Protein AF-X1JQD4-F1 (afdb_monomer_lite)

Foldseek 3Di:
DAPLVVQLVVLCCLQPPPPPPNVCVAVVLVAEAPPQSVDSVSSCVLAPGADPQWGKDFQASNHHHDSVGIHTDHPVRRVVSVDPDPDDDD

Organism: NCBI:txid412755

Sequence (90 aa):
VSRTYSSWNGMISRCRYPEHKYYKYYGGRGIKVCKRWYKFENFLADMGERPKGKTLDRIDNDKGYSPENCRWATPSEQAYNRRERADAKS

Secondary structure (DSSP, 8-state):
--HHHHHHHHHHHHHH-TTSTTGGGTGGGT--B-GGGGSHHHHHHHH-S--TT-EEEESSTTS-BSTTTEEEE-HHHHHHTS---S----

Structure (mmCIF, N/CA/C/O backbone):
data_AF-X1JQD4-F1
#
_entry.id   AF-X1JQD4-F1
#
loop_
_atom_site.group_PDB
_atom_site.id
_atom_site.type_symbol
_atom_site.label_atom_id
_atom_site.label_alt_id
_atom_site.label_comp_id
_atom_site.label_asym_id
_atom_site.label_entity_id
_at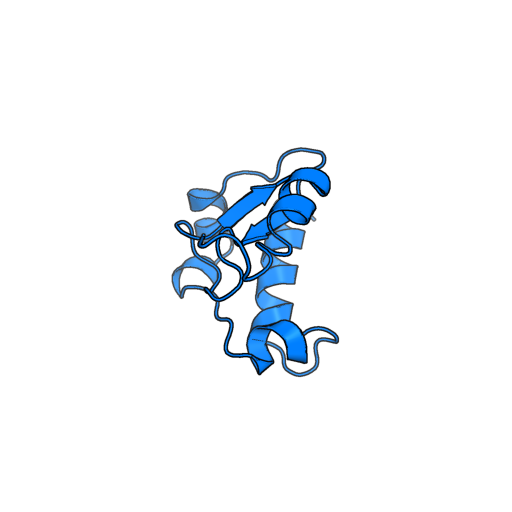om_site.label_seq_id
_atom_site.pdbx_PDB_ins_code
_atom_site.Cartn_x
_atom_site.Cartn_y
_atom_site.Cartn_z
_atom_site.occupancy
_atom_site.B_iso_or_equiv
_atom_site.auth_seq_id
_atom_site.auth_comp_id
_atom_site.auth_asym_id
_atom_site.auth_atom_id
_atom_site.pdbx_PDB_model_num
ATOM 1 N N . VAL A 1 1 ? 13.755 -8.905 -4.902 1.00 65.75 1 VAL A N 1
ATOM 2 C CA . VAL A 1 1 ? 12.295 -8.622 -4.885 1.00 65.75 1 VAL A CA 1
ATOM 3 C C . VAL A 1 1 ? 12.077 -7.119 -5.038 1.00 65.75 1 VAL A C 1
ATOM 5 O O . VAL A 1 1 ? 12.741 -6.365 -4.333 1.00 65.75 1 VAL A O 1
ATOM 8 N N . SER A 1 2 ? 11.220 -6.671 -5.967 1.00 92.81 2 SER A N 1
ATOM 9 C CA . SER A 1 2 ? 10.936 -5.236 -6.172 1.00 92.81 2 SER A CA 1
ATOM 10 C C . SER A 1 2 ? 10.242 -4.616 -4.951 1.00 92.81 2 SER A C 1
ATOM 12 O O . SER A 1 2 ? 9.431 -5.253 -4.280 1.00 92.81 2 SER A O 1
ATOM 14 N N . ARG A 1 3 ? 10.520 -3.335 -4.690 1.00 95.38 3 ARG A N 1
ATOM 15 C CA . ARG A 1 3 ? 9.854 -2.509 -3.668 1.00 95.38 3 ARG A CA 1
ATOM 16 C C . ARG A 1 3 ? 8.331 -2.455 -3.855 1.00 95.38 3 ARG A C 1
ATOM 18 O O . ARG A 1 3 ? 7.579 -2.436 -2.874 1.00 95.38 3 ARG A O 1
ATOM 25 N N . THR A 1 4 ? 7.895 -2.452 -5.106 1.00 97.75 4 THR A N 1
ATOM 26 C CA . THR A 1 4 ? 6.488 -2.456 -5.518 1.00 97.75 4 THR A CA 1
ATOM 27 C C . THR A 1 4 ? 5.844 -3.787 -5.168 1.00 97.75 4 THR A C 1
ATOM 29 O O . THR A 1 4 ? 4.847 -3.812 -4.448 1.00 97.75 4 THR A O 1
ATOM 32 N N . TYR A 1 5 ? 6.501 -4.894 -5.534 1.00 97.69 5 TYR A N 1
ATOM 33 C CA . TYR A 1 5 ? 6.060 -6.247 -5.191 1.00 97.69 5 TYR A CA 1
ATOM 34 C C . TYR A 1 5 ? 5.962 -6.461 -3.679 1.00 97.69 5 TYR A C 1
ATOM 36 O O . TYR A 1 5 ? 4.953 -6.960 -3.192 1.00 97.69 5 TYR A O 1
ATOM 44 N N . SER A 1 6 ? 6.955 -6.015 -2.902 1.00 97.19 6 SER A N 1
ATOM 45 C CA . SER A 1 6 ? 6.896 -6.114 -1.438 1.00 97.19 6 SER A CA 1
ATOM 46 C C . SER A 1 6 ? 5.704 -5.356 -0.842 1.00 97.19 6 SER A C 1
ATOM 48 O O . SER A 1 6 ? 5.131 -5.796 0.153 1.00 97.19 6 SER A O 1
ATOM 50 N N . SER A 1 7 ? 5.308 -4.229 -1.446 1.00 97.56 7 SER A N 1
ATOM 51 C CA . SER A 1 7 ? 4.155 -3.440 -0.987 1.00 97.56 7 SER A CA 1
ATOM 52 C C . SER A 1 7 ? 2.836 -4.135 -1.315 1.00 97.56 7 SER A C 1
ATOM 54 O O . SER A 1 7 ? 1.970 -4.234 -0.446 1.00 97.56 7 SER A O 1
ATOM 56 N N . TRP A 1 8 ? 2.719 -4.668 -2.533 1.00 98.44 8 TRP A N 1
ATOM 57 C CA . TRP A 1 8 ? 1.583 -5.478 -2.965 1.00 98.44 8 TRP A CA 1
ATOM 58 C C . TRP A 1 8 ? 1.425 -6.739 -2.108 1.00 98.44 8 TRP A C 1
ATOM 60 O O . TRP A 1 8 ? 0.368 -6.964 -1.523 1.00 98.44 8 TRP A O 1
ATOM 70 N N . ASN A 1 9 ? 2.498 -7.512 -1.932 1.00 97.75 9 ASN A N 1
ATOM 71 C CA . ASN A 1 9 ? 2.475 -8.727 -1.122 1.00 97.75 9 ASN A CA 1
ATOM 72 C C . ASN A 1 9 ? 2.101 -8.414 0.335 1.00 97.75 9 ASN A C 1
ATOM 74 O O . ASN A 1 9 ? 1.235 -9.060 0.915 1.00 97.75 9 ASN A O 1
ATOM 78 N N . GLY A 1 10 ? 2.676 -7.354 0.916 1.00 97.06 10 GLY A N 1
ATOM 79 C CA . GLY A 1 10 ? 2.316 -6.906 2.262 1.00 97.06 10 GLY A CA 1
ATOM 80 C C . GLY A 1 10 ? 0.864 -6.423 2.388 1.00 97.06 10 GLY A C 1
ATOM 81 O O . GLY A 1 10 ? 0.250 -6.582 3.443 1.00 97.06 10 GLY A O 1
ATOM 82 N N . MET A 1 11 ? 0.286 -5.829 1.341 1.00 97.75 11 MET A N 1
ATOM 83 C CA . MET A 1 11 ? -1.143 -5.496 1.283 1.00 97.75 11 MET A CA 1
ATOM 84 C C . MET A 1 11 ? -2.006 -6.763 1.286 1.00 97.75 11 MET A C 1
ATOM 86 O O . MET A 1 11 ? -2.891 -6.877 2.137 1.00 97.75 11 MET A O 1
ATOM 90 N N . ILE A 1 12 ? -1.728 -7.717 0.389 1.00 98.06 12 ILE A N 1
ATOM 91 C CA . ILE A 1 12 ? -2.463 -8.987 0.298 1.00 98.06 12 ILE A CA 1
ATOM 92 C C . ILE A 1 12 ? -2.407 -9.727 1.632 1.00 98.06 12 ILE A C 1
ATOM 94 O O . ILE A 1 12 ? -3.456 -10.103 2.162 1.00 98.06 12 ILE A O 1
ATOM 98 N N . SER A 1 13 ? -1.218 -9.854 2.227 1.00 97.25 13 SER A N 1
ATOM 99 C CA . SER A 1 13 ? -1.063 -10.627 3.455 1.00 97.25 13 SER A CA 1
ATOM 100 C C . SER A 1 13 ? -1.812 -10.041 4.642 1.00 97.25 13 SER A C 1
ATOM 102 O O . SER A 1 13 ? -2.438 -10.776 5.400 1.00 97.25 13 SER A O 1
ATOM 104 N N . ARG A 1 14 ? -1.825 -8.711 4.783 1.00 97.06 14 ARG A N 1
ATOM 105 C CA . ARG A 1 14 ? -2.583 -8.041 5.850 1.00 97.06 14 ARG A CA 1
ATOM 106 C C . ARG A 1 14 ? -4.095 -8.228 5.718 1.00 97.06 14 ARG A C 1
ATOM 108 O O . ARG A 1 14 ? -4.778 -8.233 6.737 1.00 97.06 14 ARG A O 1
ATOM 115 N N . CYS A 1 15 ? -4.617 -8.355 4.500 1.00 97.06 15 CYS A N 1
ATOM 116 C CA . CYS A 1 15 ? -6.062 -8.421 4.272 1.00 97.06 15 CYS A CA 1
ATOM 117 C C . CYS A 1 15 ? -6.606 -9.852 4.174 1.00 97.06 15 CYS A C 1
ATOM 119 O O . CYS A 1 15 ? -7.778 -10.059 4.470 1.00 97.06 15 CYS A O 1
ATOM 121 N N . ARG A 1 16 ? -5.798 -10.827 3.733 1.00 95.81 16 ARG A N 1
ATOM 122 C CA . ARG A 1 16 ? -6.281 -12.174 3.380 1.00 95.81 16 ARG A CA 1
ATOM 123 C C . ARG A 1 16 ? -5.903 -13.271 4.372 1.00 95.81 16 ARG A C 1
ATOM 125 O O . ARG A 1 16 ? -6.636 -14.248 4.439 1.00 95.81 16 ARG A O 1
ATOM 132 N N . TYR A 1 17 ? -4.797 -13.128 5.096 1.00 95.44 17 TYR A N 1
ATOM 133 C CA . TYR A 1 17 ? -4.231 -14.205 5.913 1.00 95.44 17 TYR A CA 1
ATOM 134 C C . TYR A 1 17 ? -4.475 -13.943 7.405 1.00 95.44 17 TYR A C 1
ATOM 136 O O . TYR A 1 17 ? -3.810 -13.063 7.962 1.00 95.44 17 TYR A O 1
ATOM 144 N N . PRO A 1 18 ? -5.422 -14.649 8.059 1.00 95.44 18 PRO A N 1
ATOM 145 C CA . PRO A 1 18 ? -5.744 -14.466 9.477 1.00 95.44 18 PRO A CA 1
ATOM 146 C C . PRO A 1 18 ? -4.555 -14.619 10.431 1.00 95.44 18 PRO A C 1
ATOM 148 O O . PRO A 1 18 ? -4.496 -13.951 11.461 1.00 95.44 18 PRO A O 1
ATOM 151 N N . GLU A 1 19 ? -3.588 -15.456 10.067 1.00 96.00 19 GLU A N 1
ATOM 152 C CA . GLU A 1 19 ? -2.343 -15.709 10.790 1.00 96.00 19 GLU A CA 1
ATOM 153 C C . GLU A 1 19 ? -1.357 -14.532 10.737 1.00 96.00 19 GLU A C 1
ATOM 155 O O . GLU A 1 19 ? -0.416 -14.448 11.529 1.00 96.00 19 GLU A O 1
ATOM 160 N N . HIS A 1 20 ? -1.553 -13.586 9.815 1.00 96.44 20 HIS A N 1
ATOM 161 C CA . HIS A 1 20 ? -0.674 -12.437 9.702 1.00 96.44 20 HIS A CA 1
ATOM 162 C C . HIS A 1 20 ? -0.828 -11.529 10.931 1.00 96.44 20 HIS A C 1
ATOM 164 O O . HIS A 1 20 ? -1.924 -11.081 11.259 1.00 96.44 20 HIS A O 1
ATOM 170 N N . LYS A 1 21 ? 0.287 -11.144 11.566 1.00 96.88 21 LYS A N 1
ATOM 171 C CA . LYS A 1 21 ? 0.302 -10.363 12.826 1.00 96.88 21 LYS A CA 1
ATOM 172 C C . LYS A 1 21 ? -0.534 -9.074 12.827 1.00 96.88 21 LYS A C 1
ATOM 174 O O . LYS A 1 21 ? -0.957 -8.599 13.878 1.00 96.88 21 LYS A O 1
ATOM 179 N N . TYR A 1 22 ? -0.754 -8.485 11.650 1.00 95.69 22 TYR A N 1
ATOM 180 C CA . TYR A 1 22 ? -1.566 -7.277 11.483 1.00 95.69 22 TYR A CA 1
ATOM 181 C C . TYR A 1 22 ? -2.985 -7.533 10.969 1.00 95.69 22 TYR A C 1
ATOM 183 O O . TYR A 1 22 ? -3.736 -6.574 10.855 1.00 95.69 22 TYR A O 1
ATOM 191 N N . TYR A 1 23 ? -3.382 -8.774 10.682 1.00 95.88 23 TYR A N 1
ATOM 192 C CA . TYR A 1 23 ? -4.691 -9.097 10.111 1.00 95.88 23 TYR A CA 1
ATOM 193 C C . TYR A 1 23 ? -5.851 -8.483 10.896 1.00 95.88 23 TYR A C 1
ATOM 195 O O . TYR A 1 23 ? -6.735 -7.869 10.302 1.00 95.88 23 TYR A O 1
ATOM 203 N N . LYS A 1 24 ? -5.793 -8.537 12.234 1.00 96.31 24 LYS A N 1
ATOM 204 C CA . LYS A 1 24 ? -6.795 -7.936 13.131 1.00 96.31 24 LYS A CA 1
ATOM 205 C C . LYS A 1 24 ? -7.091 -6.453 12.862 1.00 96.31 24 LYS A C 1
ATOM 207 O O . LYS A 1 24 ? -8.193 -6.001 13.133 1.00 96.31 24 LYS A O 1
ATOM 212 N N . TYR A 1 25 ? -6.137 -5.700 12.310 1.00 93.19 25 TYR A N 1
ATOM 213 C CA . TYR A 1 25 ? -6.300 -4.276 11.987 1.00 93.19 25 TYR A CA 1
ATOM 214 C C . TYR A 1 25 ? -6.734 -4.013 10.538 1.00 93.19 25 TYR A C 1
ATOM 216 O O . TYR A 1 25 ? -6.987 -2.863 10.186 1.00 93.19 25 TYR A O 1
ATOM 224 N N . TYR A 1 26 ? -6.773 -5.047 9.697 1.00 95.81 26 TYR A N 1
ATOM 225 C CA . TYR A 1 26 ? -7.075 -4.956 8.269 1.00 95.81 26 TYR A CA 1
ATOM 226 C C . TYR A 1 26 ? -8.180 -5.951 7.913 1.00 95.81 26 TYR A C 1
ATOM 228 O O . TYR A 1 26 ? -9.353 -5.616 8.072 1.00 95.81 26 TYR A O 1
ATOM 236 N N . GLY A 1 27 ? -7.835 -7.176 7.497 1.00 95.31 27 GLY A N 1
ATOM 237 C CA . GLY A 1 27 ? -8.824 -8.193 7.122 1.00 95.31 27 GLY A CA 1
ATOM 238 C C . GLY A 1 27 ? -9.841 -8.482 8.231 1.00 95.31 27 GLY A C 1
ATOM 239 O O . GLY A 1 27 ? -11.036 -8.560 7.962 1.00 95.31 27 GLY A O 1
ATOM 240 N N . GLY A 1 28 ? -9.400 -8.498 9.494 1.00 94.81 28 GLY A N 1
ATOM 241 C CA . GLY A 1 28 ? -10.270 -8.648 10.666 1.00 94.81 28 GLY A CA 1
ATOM 242 C C . GLY A 1 28 ? -11.251 -7.489 10.894 1.00 94.81 28 GLY A C 1
ATOM 243 O O . GLY A 1 28 ? -12.277 -7.692 11.530 1.00 94.81 28 GLY A O 1
ATOM 244 N N . ARG A 1 29 ? -10.987 -6.296 10.338 1.00 94.56 29 ARG A N 1
ATOM 245 C CA . ARG A 1 29 ? -11.927 -5.155 10.306 1.00 94.56 29 ARG A CA 1
ATOM 246 C C . ARG A 1 29 ? -12.843 -5.164 9.075 1.00 94.56 29 ARG A C 1
ATOM 248 O O . ARG A 1 29 ? -13.641 -4.251 8.911 1.00 94.56 29 ARG A O 1
ATOM 255 N N . GLY A 1 30 ? -12.695 -6.136 8.174 1.00 95.12 30 GLY A N 1
ATOM 256 C CA . GLY A 1 30 ? -13.404 -6.163 6.894 1.00 95.12 30 GLY A CA 1
ATOM 257 C C . GLY A 1 30 ? -12.759 -5.318 5.789 1.00 95.12 30 GLY A C 1
ATOM 258 O O . GLY A 1 30 ? -13.364 -5.157 4.730 1.00 95.12 30 GLY A O 1
ATOM 259 N N . ILE A 1 31 ? -11.531 -4.815 5.983 1.00 96.12 31 ILE A N 1
ATOM 260 C CA . ILE A 1 31 ? -10.778 -4.120 4.927 1.00 96.12 31 ILE A CA 1
ATOM 261 C C . ILE A 1 31 ? -10.382 -5.144 3.860 1.00 96.12 31 ILE A C 1
ATOM 263 O O . ILE A 1 31 ? -9.654 -6.100 4.131 1.00 96.12 31 ILE A O 1
ATOM 267 N N . LYS A 1 32 ? -10.857 -4.929 2.631 1.00 96.62 32 LYS A N 1
ATOM 268 C CA . LYS A 1 32 ? -10.647 -5.827 1.489 1.00 96.62 32 LYS A CA 1
ATOM 269 C C . LYS A 1 32 ? -9.782 -5.179 0.416 1.00 96.62 32 LYS A C 1
ATOM 271 O O . LYS A 1 32 ? -9.675 -3.959 0.331 1.00 96.62 32 LYS A O 1
ATOM 276 N N . VAL A 1 33 ? -9.191 -6.025 -0.418 1.00 98.06 33 VAL A N 1
ATOM 277 C CA . VAL A 1 33 ? -8.496 -5.636 -1.649 1.00 98.06 33 VAL A CA 1
ATOM 278 C C . VAL A 1 33 ? -9.452 -5.863 -2.817 1.00 98.06 33 VAL A C 1
ATOM 280 O O . VAL A 1 33 ? -10.157 -6.876 -2.839 1.00 98.06 33 VAL A O 1
ATOM 283 N N . CYS A 1 34 ? -9.513 -4.934 -3.772 1.00 97.94 34 CYS A N 1
ATOM 284 C CA . CYS A 1 34 ? -10.338 -5.116 -4.962 1.00 97.94 34 CYS A CA 1
ATOM 285 C C . CYS A 1 34 ? -9.891 -6.367 -5.743 1.00 97.94 34 CYS A C 1
ATOM 287 O O . CYS A 1 34 ? -8.710 -6.719 -5.773 1.00 97.94 34 CYS A O 1
ATOM 289 N N . LYS A 1 35 ? -10.836 -7.057 -6.400 1.00 98.00 35 LYS A N 1
ATOM 290 C CA . LYS A 1 35 ? -10.555 -8.347 -7.063 1.00 98.00 35 LYS A CA 1
ATOM 291 C C . LYS A 1 35 ? -9.424 -8.258 -8.092 1.00 98.00 35 LYS A C 1
ATOM 293 O O . LYS A 1 35 ? -8.640 -9.192 -8.242 1.00 98.00 35 LYS A O 1
ATOM 298 N N . ARG A 1 36 ? -9.332 -7.122 -8.784 1.00 98.19 36 ARG A N 1
ATOM 299 C CA . ARG A 1 36 ? -8.321 -6.849 -9.807 1.00 98.19 36 ARG A CA 1
ATOM 300 C C . ARG A 1 36 ? -6.897 -6.914 -9.240 1.00 98.19 36 ARG A C 1
ATOM 302 O O . ARG A 1 36 ? -6.024 -7.490 -9.885 1.00 98.19 36 ARG A O 1
ATOM 309 N N . TRP A 1 37 ? -6.683 -6.413 -8.025 1.00 98.25 37 TRP A N 1
ATOM 310 C CA . TRP A 1 37 ? -5.375 -6.359 -7.365 1.00 98.25 37 TRP A CA 1
ATOM 311 C C . TRP A 1 37 ? -4.934 -7.672 -6.711 1.00 98.25 37 TRP A C 1
ATOM 313 O O . TRP A 1 37 ? -3.861 -7.712 -6.120 1.00 98.25 37 TRP A O 1
ATOM 323 N N . TYR A 1 38 ? -5.683 -8.773 -6.850 1.00 97.69 38 TYR A N 1
ATOM 324 C CA . TYR A 1 38 ? -5.158 -10.105 -6.509 1.00 97.69 38 TYR A CA 1
ATOM 325 C C . TYR A 1 38 ? -4.084 -10.601 -7.486 1.00 97.69 38 TYR A C 1
ATOM 327 O O . TYR A 1 38 ? -3.415 -11.587 -7.192 1.00 97.69 38 TYR A O 1
ATOM 335 N N . LYS A 1 39 ? -3.902 -9.921 -8.624 1.00 98.12 39 LYS A N 1
ATOM 336 C CA . LYS A 1 39 ? -2.791 -10.136 -9.555 1.00 98.12 39 LYS A CA 1
ATOM 337 C C . LYS A 1 39 ? -1.831 -8.953 -9.475 1.00 98.12 39 LYS A C 1
ATOM 339 O O . LYS A 1 39 ? -2.278 -7.803 -9.515 1.00 98.12 39 LYS A O 1
ATOM 344 N N . PHE A 1 40 ? -0.535 -9.228 -9.347 1.00 98.06 40 PHE A N 1
ATOM 345 C CA . PHE A 1 40 ? 0.481 -8.187 -9.186 1.00 98.06 40 PHE A CA 1
ATOM 346 C C . PHE A 1 40 ? 0.563 -7.272 -10.414 1.00 98.06 40 PHE A C 1
ATOM 348 O O . PHE A 1 40 ? 0.708 -6.064 -10.265 1.00 98.06 40 PHE A O 1
ATOM 355 N N . GLU A 1 41 ? 0.396 -7.822 -11.614 1.00 98.31 41 GLU A N 1
ATOM 356 C CA . GLU A 1 41 ? 0.482 -7.099 -12.886 1.00 98.31 41 GLU A CA 1
ATOM 357 C C . GLU A 1 41 ? -0.579 -6.002 -12.974 1.00 98.31 41 GLU A C 1
ATOM 359 O O . GLU A 1 41 ? -0.296 -4.894 -13.417 1.00 98.31 41 GLU A O 1
ATOM 364 N N . ASN A 1 42 ? -1.788 -6.279 -12.479 1.00 98.62 42 ASN A N 1
ATOM 365 C CA . ASN A 1 42 ? -2.855 -5.286 -12.436 1.00 98.62 42 ASN A CA 1
ATOM 366 C C . ASN A 1 42 ? -2.568 -4.193 -11.403 1.00 98.62 42 ASN A C 1
ATOM 368 O O . ASN A 1 42 ? -2.801 -3.021 -11.671 1.00 98.62 42 ASN A O 1
ATOM 372 N N . PHE A 1 43 ? -2.052 -4.567 -10.228 1.00 98.56 43 PHE A N 1
ATOM 373 C CA . PHE A 1 43 ? -1.627 -3.585 -9.231 1.00 98.56 43 PHE A CA 1
ATOM 374 C C . PHE A 1 43 ? -0.534 -2.671 -9.796 1.00 98.56 43 PHE A C 1
ATOM 376 O O . PHE A 1 43 ? -0.602 -1.458 -9.626 1.00 98.56 43 PHE A O 1
ATOM 383 N N . LEU A 1 44 ? 0.451 -3.242 -10.493 1.00 98.38 44 LEU A N 1
ATOM 384 C CA . LEU A 1 44 ? 1.530 -2.494 -11.130 1.00 98.38 44 LEU A CA 1
ATOM 385 C C . LEU A 1 44 ? 1.010 -1.584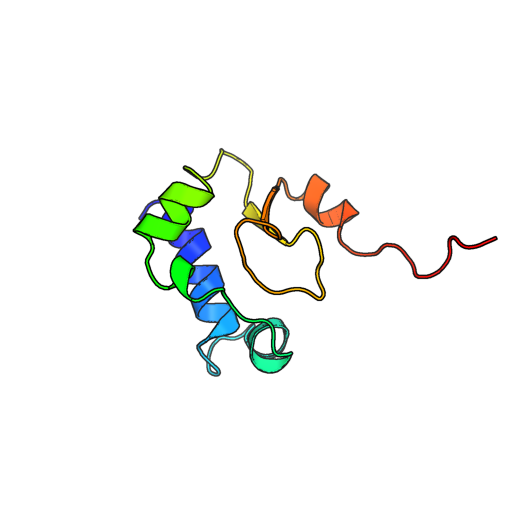 -12.250 1.00 98.38 44 LEU A C 1
ATOM 387 O O . LEU A 1 44 ? 1.453 -0.445 -12.338 1.00 98.38 44 LEU A O 1
ATOM 391 N N . ALA A 1 45 ? 0.070 -2.057 -13.070 1.00 98.44 45 ALA A N 1
ATOM 392 C CA . ALA A 1 45 ? -0.545 -1.251 -14.123 1.00 98.44 45 ALA A CA 1
ATOM 393 C C . ALA A 1 45 ? -1.313 -0.046 -13.557 1.00 98.44 45 ALA A C 1
ATOM 395 O O . ALA A 1 45 ? -1.231 1.043 -14.115 1.00 98.44 45 ALA A O 1
ATOM 396 N N . ASP A 1 46 ? -2.021 -0.231 -12.440 1.00 98.25 46 ASP A N 1
ATOM 397 C CA . ASP A 1 46 ? -2.855 0.819 -11.855 1.00 98.25 46 ASP A CA 1
ATOM 398 C C . ASP A 1 46 ? -2.035 1.809 -10.992 1.00 98.25 46 ASP A C 1
ATOM 400 O O . ASP A 1 46 ? -2.340 2.997 -10.956 1.00 98.25 46 ASP A O 1
ATOM 404 N N . MET A 1 47 ? -0.989 1.340 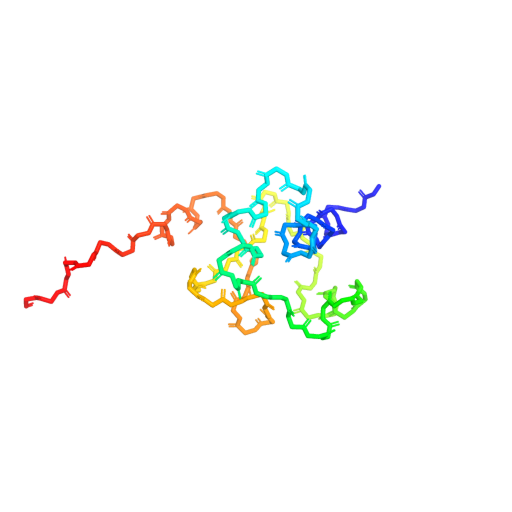-10.293 1.00 98.12 47 MET A N 1
ATOM 405 C CA . MET A 1 47 ? -0.208 2.149 -9.336 1.00 98.12 47 MET A CA 1
ATOM 406 C C . MET A 1 47 ? 1.161 2.607 -9.850 1.00 98.12 47 MET A C 1
ATOM 408 O O . MET A 1 47 ? 1.771 3.502 -9.257 1.00 98.12 47 MET A O 1
ATOM 412 N N . GLY A 1 48 ? 1.695 1.957 -10.882 1.00 98.00 48 GLY A N 1
ATOM 413 C CA . GLY A 1 48 ? 3.081 2.113 -11.310 1.00 98.00 48 GLY A CA 1
ATOM 414 C C . GLY A 1 48 ? 4.112 1.612 -10.288 1.00 98.00 48 GLY A C 1
ATOM 415 O O . GLY A 1 48 ? 3.795 1.068 -9.223 1.00 98.00 48 GLY A O 1
ATOM 416 N N . GLU A 1 49 ? 5.389 1.805 -10.620 1.00 98.00 49 GLU A N 1
ATOM 417 C CA . GLU A 1 49 ? 6.503 1.462 -9.734 1.00 98.00 49 GLU A CA 1
ATOM 418 C C . GLU A 1 49 ? 6.536 2.361 -8.494 1.00 98.00 49 GLU A C 1
ATOM 420 O O . GLU A 1 49 ? 6.415 3.583 -8.578 1.00 98.00 49 GLU A O 1
ATOM 425 N N . ARG A 1 50 ? 6.781 1.758 -7.327 1.00 97.62 50 ARG A N 1
ATOM 426 C CA . ARG A 1 50 ? 6.882 2.459 -6.049 1.00 97.62 50 ARG A CA 1
ATOM 427 C C . ARG A 1 50 ? 8.057 3.445 -6.058 1.00 97.62 50 ARG A C 1
ATOM 429 O O . ARG A 1 50 ? 9.219 3.005 -6.016 1.00 97.62 50 ARG A O 1
ATOM 436 N N . PRO A 1 51 ? 7.802 4.763 -5.953 1.00 96.69 51 PRO A N 1
ATOM 437 C CA . PRO A 1 51 ? 8.866 5.756 -5.866 1.00 96.69 51 PRO A CA 1
ATOM 438 C C . PRO A 1 51 ? 9.751 5.558 -4.625 1.00 96.69 51 PRO A C 1
ATOM 440 O O . PRO A 1 51 ? 9.375 4.915 -3.636 1.00 96.69 51 PRO A O 1
ATOM 443 N N . LYS A 1 52 ? 10.978 6.091 -4.657 1.00 94.81 52 LYS A N 1
ATOM 444 C CA . LYS A 1 52 ? 11.877 6.059 -3.488 1.00 94.81 52 LYS A CA 1
ATOM 445 C C . LYS A 1 52 ? 11.257 6.856 -2.334 1.00 94.81 52 LYS A C 1
ATOM 447 O O . LYS A 1 52 ? 10.662 7.900 -2.554 1.00 94.81 52 LYS A O 1
ATOM 452 N N . GLY A 1 53 ? 11.375 6.339 -1.110 1.00 94.12 53 GLY A N 1
ATOM 453 C CA . GLY A 1 53 ? 10.861 7.005 0.095 1.00 94.12 53 GLY A CA 1
ATOM 454 C C . GLY A 1 53 ? 9.339 6.957 0.287 1.00 94.12 53 GLY A C 1
ATOM 455 O O . GLY A 1 53 ? 8.853 7.481 1.285 1.00 94.12 53 GLY A O 1
ATOM 456 N N . LYS A 1 54 ? 8.587 6.314 -0.618 1.00 96.56 54 LYS A N 1
ATOM 457 C CA . LYS A 1 54 ? 7.130 6.174 -0.511 1.00 96.56 54 LYS A CA 1
ATOM 458 C C . LYS A 1 54 ? 6.702 4.752 -0.142 1.00 96.56 54 LYS A C 1
ATOM 460 O O . LYS A 1 54 ? 7.400 3.772 -0.425 1.00 96.56 54 LYS A O 1
ATOM 465 N N . THR A 1 55 ? 5.535 4.644 0.477 1.00 95.62 55 THR A N 1
ATOM 466 C CA . THR A 1 55 ? 4.839 3.395 0.802 1.00 95.62 55 THR A CA 1
ATOM 467 C C . THR A 1 55 ? 3.372 3.483 0.370 1.00 95.62 55 THR A C 1
ATOM 469 O O . THR A 1 55 ? 2.886 4.551 -0.003 1.00 95.62 55 THR A O 1
ATOM 472 N N . LEU A 1 56 ? 2.695 2.332 0.323 1.00 96.38 56 LEU A N 1
ATOM 473 C CA . LEU A 1 56 ? 1.297 2.253 -0.098 1.00 96.38 56 LEU A CA 1
ATOM 474 C C . LEU A 1 56 ? 0.391 2.798 1.008 1.00 96.38 56 LEU A C 1
ATOM 476 O O . LEU A 1 56 ? 0.383 2.252 2.115 1.00 96.38 56 LEU A O 1
ATOM 480 N N . ASP A 1 57 ? -0.381 3.820 0.671 1.00 94.81 57 ASP A N 1
ATOM 481 C CA . ASP A 1 57 ? -1.319 4.500 1.556 1.00 94.81 57 ASP A CA 1
ATOM 482 C C . ASP A 1 57 ? -2.762 4.324 1.076 1.00 94.81 57 ASP A C 1
ATOM 484 O O . ASP A 1 57 ? -3.003 4.160 -0.124 1.00 94.81 57 ASP A O 1
ATOM 488 N N . ARG A 1 58 ? -3.712 4.367 2.014 1.00 93.75 58 ARG A N 1
ATOM 489 C CA . ARG A 1 58 ? -5.143 4.466 1.713 1.00 93.75 58 ARG A CA 1
ATOM 490 C C . ARG A 1 58 ? -5.579 5.902 1.970 1.00 93.75 58 ARG A C 1
ATOM 492 O O . ARG A 1 58 ? -5.319 6.425 3.047 1.00 93.75 58 ARG A O 1
ATOM 499 N N . ILE A 1 59 ? -6.211 6.524 0.980 1.00 92.38 59 ILE A N 1
ATOM 500 C CA . ILE A 1 59 ? -6.661 7.919 1.065 1.00 92.38 59 ILE A CA 1
ATOM 501 C C . ILE A 1 59 ? -7.734 8.032 2.152 1.00 92.38 59 ILE A C 1
ATOM 503 O O . ILE A 1 59 ? -7.607 8.845 3.062 1.00 92.38 59 ILE A O 1
ATOM 507 N N . ASP A 1 60 ? -8.732 7.153 2.091 1.00 89.81 60 ASP A N 1
ATOM 508 C CA . ASP A 1 60 ? -9.736 6.947 3.127 1.00 89.81 60 ASP A CA 1
ATOM 509 C C . ASP A 1 60 ? -9.432 5.637 3.874 1.00 89.81 60 ASP A C 1
ATOM 511 O O . ASP A 1 60 ? -9.409 4.540 3.295 1.00 89.81 60 ASP A O 1
ATOM 515 N N . ASN A 1 61 ? -9.163 5.757 5.175 1.00 88.38 61 ASN A N 1
ATOM 516 C CA . ASN A 1 61 ? -8.754 4.646 6.034 1.00 88.38 61 ASN A CA 1
ATOM 517 C C . ASN A 1 61 ? -9.878 3.644 6.337 1.00 88.38 61 ASN A C 1
ATOM 519 O O . ASN A 1 61 ? -9.569 2.502 6.718 1.00 88.38 61 ASN A O 1
ATOM 523 N N . ASP A 1 62 ? -11.138 4.042 6.152 1.00 87.19 62 ASP A N 1
ATOM 524 C CA . ASP A 1 62 ? -12.307 3.187 6.355 1.00 87.19 62 ASP A CA 1
ATOM 525 C C . ASP A 1 62 ? -12.679 2.406 5.088 1.00 87.19 62 ASP A C 1
ATOM 527 O O . ASP A 1 62 ? -13.384 1.398 5.154 1.00 87.19 62 ASP A O 1
ATOM 531 N N . LYS A 1 63 ? -12.112 2.784 3.936 1.00 92.12 63 LYS A N 1
ATOM 532 C CA . LYS A 1 63 ? -12.255 2.058 2.669 1.00 92.12 63 LYS A CA 1
ATOM 533 C C . LYS A 1 63 ? -11.156 1.008 2.439 1.00 92.12 63 LYS A C 1
ATOM 535 O O . LYS A 1 63 ? -10.117 0.945 3.109 1.00 92.12 63 LYS A O 1
ATOM 540 N N . GLY A 1 64 ? -11.421 0.125 1.474 1.00 96.00 64 GLY A N 1
ATOM 541 C CA . GLY A 1 64 ? -10.525 -0.952 1.040 1.00 96.00 64 GLY A CA 1
ATOM 542 C C . GLY A 1 64 ? -9.330 -0.482 0.203 1.00 96.00 64 GLY A C 1
ATOM 543 O O . GLY A 1 64 ? -9.112 0.709 0.010 1.00 96.00 64 GLY A O 1
ATOM 544 N N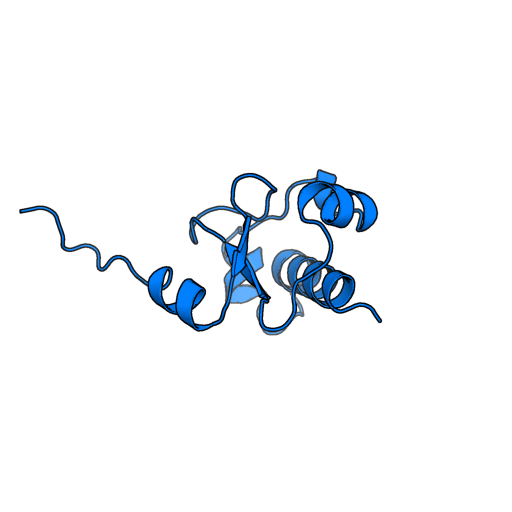 . TYR A 1 65 ? -8.554 -1.432 -0.313 1.00 98.00 65 TYR A N 1
ATOM 545 C CA . TYR A 1 65 ? -7.490 -1.167 -1.282 1.00 98.00 65 TYR A CA 1
ATOM 546 C C . TYR A 1 65 ? -8.035 -1.252 -2.710 1.00 98.00 65 TYR A C 1
ATOM 548 O O . TYR A 1 65 ? -8.503 -2.316 -3.128 1.00 98.00 65 TYR A O 1
ATOM 556 N N . SER A 1 66 ? -7.953 -0.149 -3.449 1.00 98.00 66 SER A N 1
ATOM 557 C CA . SER A 1 66 ? -8.309 -0.055 -4.866 1.00 98.00 66 SER A CA 1
ATOM 558 C C . SER A 1 66 ? -7.574 1.124 -5.518 1.00 98.00 66 SER A C 1
ATOM 560 O O . SER A 1 66 ? -7.082 1.984 -4.781 1.00 98.00 66 SER A O 1
ATOM 562 N N . PRO A 1 67 ? -7.504 1.202 -6.861 1.00 97.62 67 PRO A N 1
ATOM 563 C CA . PRO A 1 67 ? -6.869 2.326 -7.558 1.00 97.62 67 PRO A CA 1
ATOM 564 C C . PRO A 1 67 ? -7.413 3.692 -7.131 1.00 97.62 67 PRO A C 1
ATOM 566 O O . PRO A 1 67 ? -6.667 4.655 -7.009 1.00 97.62 67 PRO A O 1
ATOM 569 N N . GLU A 1 68 ? -8.708 3.761 -6.834 1.00 97.50 68 GLU A N 1
ATOM 570 C CA . GLU A 1 68 ? -9.415 4.995 -6.485 1.00 97.50 68 GLU A CA 1
ATOM 571 C C . GLU A 1 68 ? -9.191 5.415 -5.026 1.00 97.50 68 GLU A C 1
ATOM 573 O O . GLU A 1 68 ? -9.412 6.572 -4.677 1.00 97.50 68 GLU A O 1
ATOM 578 N N . ASN A 1 69 ? -8.769 4.486 -4.159 1.00 96.88 69 ASN A N 1
ATOM 579 C CA . ASN A 1 69 ? -8.560 4.742 -2.733 1.00 96.88 69 ASN A CA 1
ATOM 580 C C . ASN A 1 69 ? -7.095 4.610 -2.296 1.00 96.88 69 ASN A C 1
ATOM 582 O O . ASN A 1 69 ? -6.799 4.635 -1.100 1.00 96.88 69 ASN A O 1
ATOM 586 N N . CYS A 1 70 ? -6.154 4.448 -3.222 1.00 97.12 70 CYS A N 1
ATOM 587 C CA . CYS A 1 70 ? -4.757 4.220 -2.882 1.00 97.12 70 CYS A CA 1
ATOM 588 C C . CYS A 1 70 ? -3.813 5.156 -3.617 1.00 97.12 70 CYS A C 1
ATOM 590 O O . CYS A 1 70 ? -4.034 5.550 -4.754 1.00 97.12 70 CYS A O 1
ATOM 592 N N . ARG A 1 71 ? -2.709 5.479 -2.944 1.00 96.56 71 ARG A N 1
ATOM 593 C CA . ARG A 1 71 ? -1.640 6.313 -3.495 1.00 96.56 71 ARG A CA 1
ATOM 594 C C . ARG A 1 71 ? -0.283 5.895 -2.951 1.00 96.56 71 ARG A C 1
ATOM 596 O O . ARG A 1 71 ? -0.179 5.285 -1.884 1.00 96.56 71 ARG A O 1
ATOM 603 N N . TRP A 1 72 ? 0.775 6.275 -3.658 1.00 97.19 72 TRP A N 1
ATOM 604 C CA . TRP A 1 72 ? 2.110 6.290 -3.076 1.00 97.19 72 TRP A CA 1
ATOM 605 C C . TRP A 1 72 ? 2.268 7.537 -2.216 1.00 97.19 72 TRP A C 1
ATOM 607 O O . TRP A 1 72 ? 2.209 8.656 -2.729 1.00 97.19 72 TRP A O 1
ATOM 617 N N . ALA A 1 73 ? 2.539 7.340 -0.929 1.00 95.06 73 ALA A N 1
ATOM 618 C CA . ALA A 1 73 ? 2.724 8.434 0.010 1.0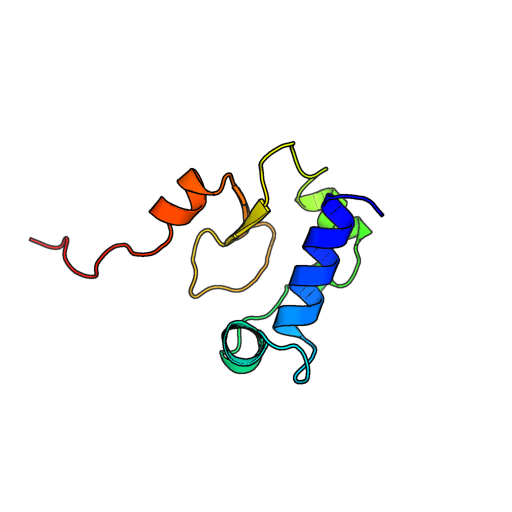0 95.06 73 ALA A CA 1
ATOM 619 C C . ALA A 1 73 ? 4.001 8.268 0.841 1.00 95.06 73 ALA A C 1
ATOM 621 O O . ALA A 1 73 ? 4.436 7.151 1.126 1.00 95.06 73 ALA A O 1
ATOM 622 N N . THR A 1 74 ? 4.617 9.375 1.228 1.00 93.62 74 THR A N 1
ATOM 623 C CA . THR A 1 74 ? 5.695 9.416 2.212 1.00 93.62 74 THR A CA 1
ATOM 624 C C . THR A 1 74 ? 5.131 9.172 3.618 1.00 93.62 74 THR A C 1
ATOM 626 O O . THR A 1 74 ? 3.930 9.327 3.855 1.00 93.62 74 THR A O 1
ATOM 629 N N . PRO A 1 75 ? 5.983 8.830 4.599 1.00 86.25 75 PRO A N 1
ATOM 630 C CA . PRO A 1 75 ? 5.552 8.739 5.991 1.00 86.25 75 PRO A CA 1
ATOM 631 C C . PRO A 1 75 ? 4.910 10.030 6.526 1.00 86.25 75 PRO A C 1
ATOM 633 O O . PRO A 1 75 ? 3.976 9.951 7.319 1.00 86.25 75 PRO A O 1
ATOM 636 N N . SER A 1 76 ? 5.372 11.205 6.078 1.00 85.25 76 SER A N 1
ATOM 637 C CA . SER A 1 76 ? 4.789 12.497 6.462 1.00 85.25 76 SER A CA 1
ATOM 638 C C . SER A 1 76 ? 3.401 12.714 5.853 1.00 85.25 76 SER A C 1
ATOM 640 O O . SER A 1 76 ? 2.486 13.111 6.570 1.00 85.25 76 SER A O 1
ATOM 642 N N . GLU A 1 77 ? 3.208 12.374 4.574 1.00 84.19 77 GLU A N 1
ATOM 643 C CA . GLU A 1 77 ? 1.898 12.418 3.902 1.00 84.19 77 GLU A CA 1
ATOM 644 C C . GLU A 1 77 ? 0.889 11.465 4.583 1.00 84.19 77 GLU A C 1
ATOM 646 O O . GLU A 1 77 ? -0.276 11.810 4.764 1.00 84.19 77 GLU A O 1
ATOM 651 N N . GLN A 1 78 ? 1.338 10.287 5.032 1.00 81.44 78 GLN A N 1
ATOM 652 C CA . GLN A 1 78 ? 0.493 9.329 5.762 1.00 81.44 78 GLN A CA 1
ATOM 653 C C . GLN A 1 78 ? 0.136 9.778 7.174 1.00 81.44 78 GLN A C 1
ATOM 655 O O . GLN A 1 78 ? -0.943 9.450 7.667 1.00 81.44 78 GLN A O 1
ATOM 660 N N . ALA A 1 79 ? 1.042 10.485 7.849 1.00 77.00 79 ALA A N 1
ATOM 661 C CA . ALA A 1 79 ? 0.781 11.013 9.181 1.00 77.00 79 ALA A CA 1
ATOM 662 C C . ALA A 1 79 ? -0.376 12.020 9.156 1.00 77.00 79 ALA A C 1
ATOM 664 O O . ALA A 1 79 ? -1.197 12.008 10.068 1.00 77.00 79 ALA A O 1
ATOM 665 N N . TYR A 1 80 ? -0.488 12.807 8.082 1.00 64.88 80 TYR A N 1
ATOM 666 C CA . TYR A 1 80 ? -1.601 13.732 7.874 1.00 64.88 80 TYR A CA 1
ATOM 667 C C . TYR A 1 80 ? -2.946 13.008 7.672 1.00 64.88 80 TYR A C 1
ATOM 669 O O . TYR A 1 80 ? -3.961 13.429 8.212 1.00 64.88 80 TYR A O 1
ATOM 677 N N . ASN A 1 81 ? -2.948 11.849 7.003 1.00 63.88 81 ASN A N 1
ATOM 678 C CA . ASN A 1 81 ? -4.144 11.004 6.848 1.00 63.88 81 ASN A CA 1
ATOM 679 C C . ASN A 1 81 ? -4.547 10.258 8.135 1.00 63.88 81 ASN A C 1
ATOM 681 O O . ASN A 1 81 ? -5.603 9.621 8.208 1.00 63.88 81 ASN A O 1
ATOM 685 N N . ARG A 1 82 ? -3.699 10.283 9.166 1.00 61.34 82 ARG A N 1
ATOM 686 C CA . ARG A 1 82 ? -3.910 9.570 10.423 1.00 61.34 82 ARG A 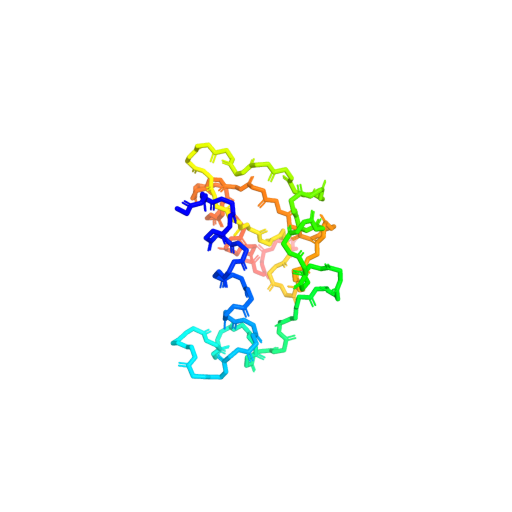CA 1
ATOM 687 C C . ARG A 1 82 ? -4.636 10.500 11.404 1.00 61.34 82 ARG A C 1
ATOM 689 O O . ARG A 1 82 ? -4.032 10.947 12.371 1.00 61.34 82 ARG A O 1
ATOM 696 N N . ARG A 1 83 ? -5.942 10.697 11.170 1.00 51.56 83 ARG A N 1
ATOM 697 C CA . ARG A 1 83 ? -6.911 11.541 11.911 1.00 51.56 83 ARG A CA 1
ATOM 698 C C . ARG A 1 83 ? -7.103 12.936 11.300 1.00 51.56 83 ARG A C 1
ATOM 700 O O . ARG A 1 83 ? -6.458 13.888 11.727 1.00 51.56 83 ARG A O 1
ATOM 707 N N . GLU A 1 84 ? -8.154 13.096 10.495 1.00 47.19 84 GLU A N 1
ATOM 708 C CA . GLU A 1 84 ? -9.076 14.170 10.865 1.00 47.19 84 GLU A CA 1
ATOM 709 C C . GLU A 1 84 ? -9.563 13.820 12.275 1.00 47.19 84 GLU A C 1
ATOM 711 O O . GLU A 1 84 ? -10.134 12.751 12.514 1.00 47.19 84 GLU A O 1
ATOM 716 N N . ARG A 1 85 ? -9.219 14.654 13.258 1.00 47.25 85 ARG A N 1
ATOM 717 C CA . ARG A 1 85 ? -9.967 14.648 14.513 1.00 47.25 85 ARG A CA 1
ATOM 718 C C . ARG A 1 85 ? -11.417 14.912 14.119 1.00 47.25 85 ARG A C 1
ATOM 720 O O . ARG A 1 85 ? -11.657 15.777 13.284 1.00 47.25 85 ARG A O 1
ATOM 727 N N . ALA A 1 86 ? -12.353 14.174 14.695 1.00 46.97 86 ALA A N 1
ATOM 728 C CA . ALA A 1 86 ? -13.784 14.338 14.468 1.00 46.97 86 ALA A CA 1
ATOM 729 C C . ALA A 1 86 ? -14.340 15.667 15.038 1.00 46.97 86 ALA A C 1
ATOM 731 O O . ALA A 1 86 ? -15.446 15.688 15.552 1.00 46.97 86 ALA A O 1
ATOM 732 N N . ASP A 1 87 ? -13.587 16.766 14.943 1.00 48.34 87 ASP A N 1
ATOM 733 C CA . ASP A 1 87 ? -13.901 18.079 15.501 1.00 48.34 87 ASP A CA 1
ATOM 734 C C . ASP A 1 87 ? -13.367 19.174 14.566 1.00 48.34 87 ASP A C 1
ATOM 736 O O . ASP A 1 87 ? -12.356 19.824 14.827 1.00 48.34 87 ASP A O 1
ATOM 740 N N . ALA A 1 88 ? -14.038 19.346 13.430 1.00 42.91 88 ALA A N 1
ATOM 741 C CA . ALA A 1 88 ? -14.016 20.587 12.657 1.00 42.91 88 ALA A CA 1
ATOM 742 C C . ALA A 1 88 ? -15.357 20.754 11.925 1.00 42.91 88 ALA A C 1
ATOM 744 O O . ALA A 1 88 ? -15.428 20.902 10.708 1.00 42.91 88 ALA A O 1
ATOM 745 N N . LYS A 1 89 ? -16.448 20.683 12.692 1.00 41.97 89 LYS A N 1
ATOM 746 C CA . LYS A 1 89 ? -17.678 21.404 12.371 1.00 41.97 89 LYS A CA 1
ATOM 747 C C . LYS A 1 89 ? -17.954 22.356 13.531 1.00 41.97 89 LYS A C 1
ATOM 749 O O . LYS A 1 89 ? -18.487 21.921 14.546 1.00 41.97 89 LYS A O 1
ATOM 754 N N . SER A 1 90 ? -17.568 23.613 13.348 1.00 38.34 90 SER A N 1
ATOM 755 C CA . SER A 1 90 ? -18.232 24.785 13.923 1.00 38.34 90 SER A CA 1
ATOM 756 C C . SER A 1 90 ? -18.408 25.790 12.801 1.00 38.34 90 SER A C 1
ATOM 758 O O . SER A 1 90 ? -17.426 25.965 12.044 1.00 38.34 90 SER A O 1
#

pLDDT: mean 89.57, std 15.7, range [38.34, 98.62]

Radius of gyration: 13.7 Å; chains: 1; bounding box: 30×40×30 Å